Protein AF-A0A958X5P3-F1 (afdb_monomer)

pLDDT: mean 84.47, std 17.21, range [39.59, 97.88]

Radius of gyration: 21.45 Å; Cα contacts (8 Å, |Δi|>4): 275; chains: 1; bounding box: 47×55×64 Å

Mean predicted aligned error: 9.41 Å

Foldseek 3Di:
DDDPPDPPVVVVVVVVVVVPPDPQDWAWQDWADAPPQNFKIKTWTWGPDPDQWIWIWIFMATPVRHGLADIDTQDIDSDDHNHCPQWAWYDDDQKIFIAGNDNQETSWMARNVVSAIPPRDDDDRVVNVVVNQVRQVVVCVPPVSHDYDHPD

Secondary structure (DSSP, 8-state):
------TTHHHHHHHHHHTTS---PPEEEEEEE-SS-TTEEEEEEE----SSSEEEEEEEEETT--EEEEEEEEEEESS--SSSTTEEEEEETTEEEEEESSTTEEEEEEETTTTEEETT--S-HHHHHHHHHHHHHHHTTT-TT-EE----

Structure (mmCIF, N/CA/C/O backbone):
data_AF-A0A958X5P3-F1
#
_entry.id   AF-A0A958X5P3-F1
#
loop_
_atom_site.group_PDB
_atom_site.id
_atom_site.type_symbol
_atom_site.label_atom_id
_atom_site.label_alt_id
_atom_site.label_comp_id
_atom_site.label_asym_id
_atom_site.label_entity_id
_atom_site.label_seq_id
_atom_site.pdbx_PDB_ins_code
_atom_site.Cartn_x
_atom_site.Cartn_y
_atom_site.Cartn_z
_atom_site.occupancy
_atom_site.B_iso_or_equiv
_atom_site.auth_seq_id
_atom_site.auth_comp_id
_atom_site.auth_asym_id
_atom_site.auth_atom_id
_atom_site.pdbx_PDB_model_num
ATOM 1 N N . MET A 1 1 ? 35.210 41.418 -49.527 1.00 44.44 1 MET A N 1
ATOM 2 C CA . MET A 1 1 ? 34.060 41.135 -48.639 1.00 44.44 1 MET A CA 1
ATOM 3 C C . MET A 1 1 ? 33.624 39.683 -48.843 1.00 44.44 1 MET A C 1
ATOM 5 O O . MET A 1 1 ? 33.041 39.379 -49.874 1.00 44.44 1 MET A O 1
ATOM 9 N N . LYS A 1 2 ? 33.976 38.756 -47.941 1.00 39.59 2 LYS A N 1
ATOM 10 C CA . LYS A 1 2 ? 33.485 37.364 -47.974 1.00 39.59 2 LYS A CA 1
ATOM 11 C C . LYS A 1 2 ? 33.070 36.968 -46.558 1.00 39.59 2 LYS A C 1
ATOM 13 O O . LYS A 1 2 ? 33.910 36.654 -45.726 1.00 39.59 2 LYS A O 1
ATOM 18 N N . TYR A 1 3 ? 31.768 37.045 -46.296 1.00 43.72 3 TYR A N 1
ATOM 19 C CA . TYR A 1 3 ? 31.149 36.551 -45.070 1.00 43.72 3 TYR A CA 1
ATOM 20 C C . TYR A 1 3 ? 31.236 35.020 -45.055 1.00 43.72 3 TYR A C 1
ATOM 22 O O . TYR A 1 3 ? 30.563 34.350 -45.840 1.00 43.72 3 TYR A O 1
ATOM 30 N N . GLN A 1 4 ? 32.058 34.454 -44.167 1.00 49.53 4 GLN A N 1
ATOM 31 C CA . GLN A 1 4 ? 31.959 33.041 -43.811 1.00 49.53 4 GLN A CA 1
ATOM 32 C C . GLN A 1 4 ? 30.658 32.842 -43.026 1.00 49.53 4 GLN A C 1
ATOM 34 O O . GLN A 1 4 ? 30.589 33.097 -41.827 1.00 49.53 4 GLN A O 1
ATOM 39 N N . LYS A 1 5 ? 29.601 32.396 -43.713 1.00 48.31 5 LYS A N 1
ATOM 40 C CA . LYS A 1 5 ? 28.377 31.911 -43.069 1.00 48.31 5 LYS A CA 1
ATOM 41 C C . LYS A 1 5 ? 28.679 30.587 -42.364 1.00 48.31 5 LYS A C 1
ATOM 43 O O . LYS A 1 5 ? 28.597 29.511 -42.946 1.00 48.31 5 LYS A O 1
ATOM 48 N N . ALA A 1 6 ? 29.113 30.708 -41.118 1.00 54.75 6 ALA A N 1
ATOM 49 C CA . ALA A 1 6 ? 28.642 29.931 -39.986 1.00 54.75 6 ALA A CA 1
ATOM 50 C C . ALA A 1 6 ? 27.984 28.562 -40.286 1.00 54.75 6 ALA A C 1
ATOM 52 O O . ALA A 1 6 ? 26.764 28.457 -40.397 1.00 54.75 6 ALA A O 1
ATOM 53 N N . LYS A 1 7 ? 28.774 27.477 -40.324 1.00 52.25 7 LYS A N 1
ATOM 54 C CA . LYS A 1 7 ? 28.278 26.080 -40.284 1.00 52.25 7 LYS A CA 1
ATOM 55 C C . LYS A 1 7 ? 27.841 25.671 -38.862 1.00 52.25 7 LYS A C 1
ATOM 57 O O . LYS A 1 7 ? 28.204 24.605 -38.380 1.00 52.25 7 LYS A O 1
ATOM 62 N N . TRP A 1 8 ? 27.102 26.527 -38.160 1.00 49.84 8 TRP A N 1
ATOM 63 C CA . TRP A 1 8 ? 26.772 26.321 -36.741 1.00 49.84 8 TRP A CA 1
ATOM 64 C C . TRP A 1 8 ? 25.519 25.450 -36.560 1.00 49.84 8 TRP A C 1
ATOM 66 O O . TRP A 1 8 ? 25.363 24.780 -35.545 1.00 49.84 8 TRP A O 1
ATOM 76 N N . TYR A 1 9 ? 24.664 25.371 -37.586 1.00 52.56 9 TYR A N 1
ATOM 77 C CA . TYR A 1 9 ? 23.398 24.630 -37.535 1.00 52.56 9 TYR A CA 1
ATOM 78 C C . TYR A 1 9 ? 23.566 23.106 -37.397 1.00 52.56 9 TYR A C 1
ATOM 80 O O . TYR A 1 9 ? 22.679 22.442 -36.872 1.00 52.56 9 TYR A O 1
ATOM 88 N N . LYS A 1 10 ? 24.704 22.539 -37.834 1.00 48.72 10 LYS A N 1
ATOM 89 C CA . LYS A 1 10 ? 24.966 21.091 -37.725 1.00 48.72 10 LYS A CA 1
ATOM 90 C C . LYS A 1 10 ? 25.179 20.635 -36.280 1.00 48.72 10 LYS A C 1
ATOM 92 O O . LYS A 1 10 ? 24.850 19.501 -35.958 1.00 48.72 10 LYS A O 1
ATOM 97 N N . TYR A 1 11 ? 25.681 21.518 -35.417 1.00 54.41 11 TYR A N 1
ATOM 98 C CA . TYR A 1 11 ? 25.857 21.232 -33.992 1.00 54.41 11 TYR A CA 1
ATOM 99 C C . TYR A 1 11 ? 24.567 21.442 -33.193 1.00 54.41 11 TYR A C 1
ATOM 101 O O . TYR A 1 11 ? 24.376 20.800 -32.166 1.00 54.41 11 TYR A O 1
ATOM 109 N N . LEU A 1 12 ? 23.651 22.282 -33.691 1.00 50.34 12 LEU A N 1
ATOM 110 C CA . LEU A 1 12 ? 22.372 22.546 -33.030 1.00 50.34 12 LEU A CA 1
ATOM 111 C C . LEU A 1 12 ? 21.436 21.322 -33.062 1.00 50.34 12 LEU A C 1
ATOM 113 O O . LEU A 1 12 ? 20.731 21.065 -32.096 1.00 50.34 12 LEU A O 1
ATOM 117 N N . ILE A 1 13 ? 21.467 20.532 -34.142 1.00 53.03 13 ILE A N 1
ATOM 118 C CA . ILE A 1 13 ? 20.613 19.338 -34.298 1.00 53.03 13 ILE A CA 1
ATOM 119 C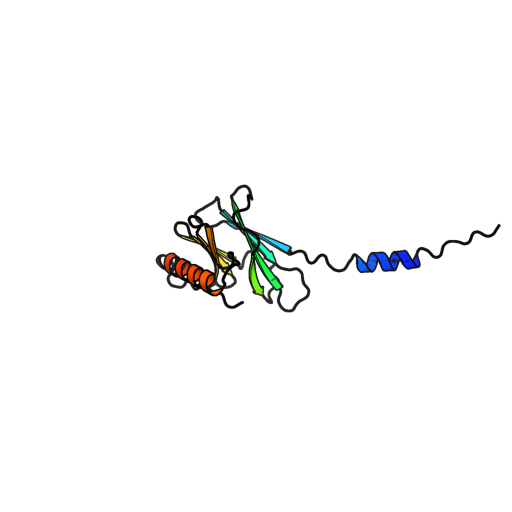 C . ILE A 1 13 ? 21.071 18.189 -33.384 1.00 53.03 13 ILE A C 1
ATOM 121 O O . ILE A 1 13 ? 20.241 17.454 -32.858 1.00 53.03 13 ILE A O 1
ATOM 125 N N . ILE A 1 14 ? 22.378 18.069 -33.132 1.00 53.50 14 ILE A N 1
ATOM 126 C CA . ILE A 1 14 ? 22.922 17.050 -32.219 1.00 53.50 14 ILE A CA 1
ATOM 127 C C . ILE A 1 14 ? 22.544 17.367 -30.762 1.00 53.50 14 ILE A C 1
ATOM 129 O O . ILE A 1 14 ? 22.307 16.454 -29.983 1.00 53.50 14 ILE A O 1
ATOM 133 N N . LEU A 1 15 ? 22.405 18.648 -30.405 1.00 49.44 15 LEU A N 1
ATOM 134 C CA . LEU A 1 15 ? 22.057 19.079 -29.046 1.00 49.44 15 LEU A CA 1
ATOM 135 C C . LEU A 1 15 ? 20.566 18.879 -28.709 1.00 49.44 15 LEU A C 1
ATOM 137 O O . LEU A 1 15 ? 20.233 18.618 -27.558 1.00 49.44 15 LEU A O 1
ATOM 141 N N . VAL A 1 16 ? 19.676 18.926 -29.707 1.00 54.06 16 VAL A N 1
ATOM 142 C CA . VAL A 1 16 ? 18.234 18.662 -29.524 1.00 54.06 16 VAL A CA 1
ATOM 143 C C . VAL A 1 16 ? 17.934 17.160 -29.408 1.00 54.06 16 VAL A C 1
ATOM 145 O O . VAL A 1 16 ? 17.006 16.778 -28.704 1.00 54.06 16 VAL A O 1
ATOM 148 N N . GLY A 1 17 ? 18.742 16.292 -30.029 1.00 46.59 17 GLY A N 1
ATOM 149 C CA . GLY A 1 17 ? 18.547 14.837 -29.970 1.00 46.59 17 GLY A CA 1
ATOM 150 C C . GLY A 1 17 ? 18.849 14.196 -28.608 1.00 46.59 17 GLY A C 1
ATOM 151 O O . GLY A 1 17 ? 18.303 13.142 -28.308 1.00 46.59 17 GLY A O 1
ATOM 152 N N . ILE A 1 18 ? 19.680 14.829 -27.771 1.00 50.44 18 ILE A N 1
ATOM 153 C CA . ILE A 1 18 ? 20.080 14.293 -26.454 1.00 50.44 18 ILE A CA 1
ATOM 154 C C . ILE A 1 18 ? 19.107 14.743 -25.348 1.00 50.44 18 ILE A C 1
ATOM 156 O O . ILE A 1 18 ? 18.976 14.065 -24.340 1.00 50.44 18 ILE A O 1
ATOM 160 N N . ALA A 1 19 ? 18.372 15.844 -25.549 1.00 50.56 19 ALA A N 1
ATOM 161 C CA . ALA A 1 19 ? 17.367 16.324 -24.593 1.00 50.56 19 ALA A CA 1
ATOM 162 C C . ALA A 1 19 ? 16.029 15.557 -24.664 1.00 50.56 19 ALA A C 1
ATOM 164 O O . ALA A 1 19 ? 15.177 15.739 -23.802 1.00 50.56 19 ALA A O 1
ATOM 165 N N . ALA A 1 20 ? 15.830 14.726 -25.694 1.00 44.72 20 ALA A N 1
ATOM 166 C CA . ALA A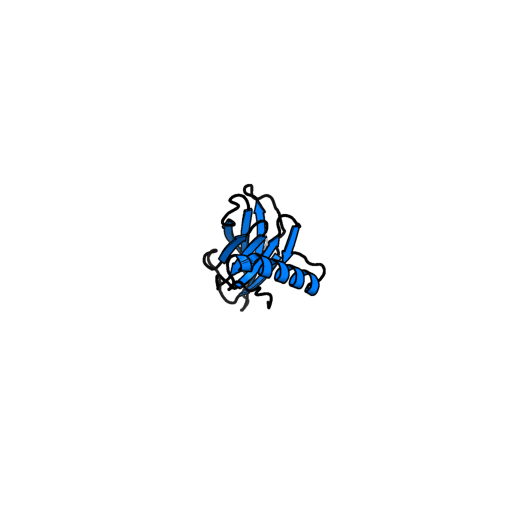 1 20 ? 14.616 13.926 -25.876 1.00 44.72 20 ALA A CA 1
ATOM 167 C C . ALA A 1 20 ? 14.696 12.525 -25.240 1.00 44.72 20 ALA A C 1
ATOM 169 O O . ALA A 1 20 ? 13.708 11.796 -25.256 1.00 44.72 20 ALA A O 1
ATOM 170 N N . CYS A 1 21 ? 15.845 12.148 -24.674 1.00 45.75 21 CYS A N 1
ATOM 171 C CA . CYS A 1 21 ? 15.990 10.934 -23.882 1.00 45.75 21 CYS A CA 1
ATOM 172 C C . CYS A 1 21 ? 16.184 11.310 -22.412 1.00 45.75 21 CYS A C 1
ATOM 174 O O . CYS A 1 21 ? 17.051 12.116 -22.090 1.00 45.75 21 CYS A O 1
ATOM 176 N N . VAL A 1 22 ? 15.442 10.625 -21.542 1.00 46.31 22 VAL A N 1
ATOM 177 C CA . VAL A 1 22 ? 15.543 10.649 -20.073 1.00 46.31 22 VAL A CA 1
ATOM 178 C C . VAL A 1 22 ? 14.821 11.813 -19.385 1.00 46.31 22 VAL A C 1
ATOM 180 O O . VAL A 1 22 ? 15.406 12.567 -18.617 1.00 46.31 22 VAL A O 1
ATOM 183 N N . ASN A 1 23 ? 13.501 11.877 -19.559 1.00 44.28 23 ASN A N 1
ATOM 184 C CA . ASN A 1 23 ? 12.643 12.181 -18.413 1.00 44.28 23 ASN A CA 1
ATOM 185 C C . ASN A 1 23 ? 12.180 10.836 -17.841 1.00 44.28 23 ASN A C 1
ATOM 187 O O . ASN A 1 23 ? 11.071 10.395 -18.114 1.00 44.28 23 ASN A O 1
ATOM 191 N N . GLY A 1 24 ? 13.069 10.147 -17.115 1.00 53.91 24 GLY A N 1
ATOM 192 C CA . GLY A 1 24 ? 12.733 8.954 -16.326 1.00 53.91 24 GLY A CA 1
ATOM 193 C C . GLY A 1 24 ? 11.931 9.337 -15.081 1.00 53.91 24 GLY A C 1
ATOM 194 O O . GLY A 1 24 ? 12.347 9.063 -13.961 1.00 53.91 24 GLY A O 1
ATOM 195 N N . GLU A 1 25 ? 10.850 10.090 -15.269 1.00 70.62 25 GLU A N 1
ATOM 196 C CA . GLU A 1 25 ? 9.959 10.498 -14.191 1.00 70.62 25 GLU A CA 1
ATOM 197 C C . GLU A 1 25 ? 8.810 9.496 -14.098 1.00 70.62 25 GLU A C 1
ATOM 199 O O . GLU A 1 25 ? 8.179 9.179 -15.106 1.00 70.62 25 GLU A O 1
ATOM 204 N N . ASP A 1 26 ? 8.520 9.002 -12.890 1.00 85.06 26 ASP A N 1
ATOM 205 C CA . ASP A 1 26 ? 7.357 8.137 -12.702 1.00 85.06 26 ASP A CA 1
ATOM 206 C C . ASP A 1 26 ? 6.083 8.869 -13.146 1.00 85.06 26 ASP A C 1
ATOM 208 O O . ASP A 1 26 ? 5.738 9.948 -12.643 1.00 85.06 26 ASP A O 1
ATOM 212 N N . ARG A 1 27 ? 5.322 8.238 -14.033 1.00 91.81 27 ARG A N 1
ATOM 213 C CA . ARG A 1 27 ? 4.005 8.693 -14.449 1.00 91.81 27 ARG A CA 1
ATOM 214 C C . ARG A 1 27 ? 3.019 8.539 -13.300 1.00 91.81 27 ARG A C 1
ATOM 216 O O . ARG A 1 27 ? 2.799 7.450 -12.778 1.00 91.81 27 ARG A O 1
ATOM 223 N N . TYR A 1 28 ? 2.363 9.635 -12.939 1.00 94.38 28 TYR A N 1
ATOM 224 C CA . TYR A 1 28 ? 1.276 9.618 -11.967 1.00 94.38 28 TYR A CA 1
ATOM 225 C C . TYR A 1 28 ? 0.039 8.908 -12.533 1.00 94.38 28 TYR A C 1
ATOM 227 O O . TYR A 1 28 ? -0.508 9.327 -13.554 1.00 94.38 28 TYR A O 1
ATOM 235 N N . LEU A 1 29 ? -0.412 7.852 -11.853 1.00 96.06 29 LEU A N 1
ATOM 236 C CA . LEU A 1 29 ? -1.589 7.075 -12.247 1.00 96.06 29 LEU A CA 1
ATOM 237 C C . LEU A 1 29 ? -2.878 7.643 -11.654 1.00 96.06 29 LEU A C 1
ATOM 239 O O . LEU A 1 29 ? -3.923 7.640 -12.304 1.00 96.06 29 LEU A O 1
ATOM 243 N N . GLY A 1 30 ? -2.820 8.121 -10.410 1.00 96.56 30 GLY A N 1
ATOM 244 C CA . GLY A 1 30 ? -3.990 8.661 -9.728 1.00 96.56 30 GLY A CA 1
ATOM 245 C C . GLY A 1 30 ? -3.899 8.645 -8.205 1.00 96.56 30 GLY A C 1
ATOM 246 O O . GLY A 1 30 ? -2.920 8.190 -7.609 1.00 96.56 30 GLY A O 1
ATOM 247 N N . LYS A 1 31 ? -4.966 9.164 -7.586 1.00 96.06 31 LYS A N 1
ATOM 248 C CA . LYS A 1 31 ? -5.155 9.253 -6.135 1.00 96.06 31 LYS A CA 1
ATOM 249 C C . LYS A 1 31 ? -6.357 8.414 -5.725 1.00 96.06 31 LYS A C 1
ATOM 251 O O . LYS A 1 31 ? -7.437 8.566 -6.293 1.00 96.06 31 LYS A O 1
ATOM 256 N N . ILE A 1 32 ? -6.168 7.573 -4.717 1.00 95.75 32 ILE A N 1
ATOM 257 C CA . ILE A 1 32 ? -7.151 6.607 -4.240 1.00 95.75 32 ILE A CA 1
ATOM 258 C C . ILE A 1 32 ? -7.378 6.842 -2.749 1.00 95.75 32 ILE A C 1
ATOM 260 O O . ILE A 1 32 ? -6.430 6.801 -1.967 1.00 95.75 32 ILE A O 1
ATOM 264 N N . ALA A 1 33 ? -8.622 7.085 -2.347 1.00 95.12 33 ALA A N 1
ATOM 265 C CA . ALA A 1 33 ? -8.957 7.285 -0.941 1.00 95.12 33 ALA A CA 1
ATOM 266 C C . ALA A 1 33 ? -8.997 5.952 -0.181 1.00 95.12 33 ALA A C 1
ATOM 268 O O . ALA A 1 33 ? -9.526 4.959 -0.688 1.00 95.12 33 ALA A O 1
ATOM 269 N N . ALA A 1 34 ? -8.502 5.948 1.057 1.00 93.31 34 ALA A N 1
ATOM 270 C CA . ALA A 1 34 ? -8.822 4.885 2.000 1.00 93.31 34 ALA A CA 1
ATOM 271 C C . ALA A 1 34 ? -10.338 4.931 2.308 1.00 93.31 34 ALA A C 1
ATOM 273 O O . ALA A 1 34 ? -10.900 6.021 2.466 1.00 93.31 34 ALA A O 1
ATOM 274 N N . PRO A 1 35 ? -11.041 3.785 2.325 1.00 88.12 35 PRO A N 1
ATOM 275 C CA . PRO A 1 35 ? -12.502 3.776 2.244 1.00 88.12 35 PRO A CA 1
ATOM 276 C C . PRO A 1 35 ? -13.223 4.409 3.444 1.00 88.12 35 PRO A C 1
ATOM 278 O O . PRO A 1 35 ? -14.291 4.997 3.255 1.00 88.12 35 PRO A O 1
ATOM 281 N N . ASN A 1 36 ? -12.676 4.323 4.661 1.00 84.75 36 ASN A N 1
ATOM 282 C CA . ASN A 1 36 ? -13.360 4.793 5.874 1.00 84.75 36 ASN A CA 1
ATOM 283 C C . ASN A 1 36 ? -12.829 6.159 6.341 1.00 84.75 36 ASN A C 1
ATOM 285 O O . ASN A 1 36 ? -13.597 7.045 6.726 1.00 84.75 36 ASN A O 1
ATOM 289 N N . SER A 1 37 ? -11.528 6.378 6.221 1.00 73.44 37 SER A N 1
ATOM 290 C CA . SER A 1 37 ? -10.838 7.636 6.418 1.00 73.44 37 SER A CA 1
ATOM 291 C C . SER A 1 37 ? -10.849 8.403 5.105 1.00 73.44 37 SER A C 1
ATOM 293 O O . SER A 1 37 ? -9.893 8.395 4.330 1.00 73.44 37 SER A O 1
ATOM 295 N N . ARG A 1 38 ? -11.910 9.195 4.896 1.00 67.69 38 ARG A N 1
ATOM 296 C CA . ARG A 1 38 ? -11.992 10.193 3.802 1.00 67.69 38 ARG A CA 1
ATOM 297 C C . ARG A 1 38 ? -10.874 11.251 3.843 1.00 67.69 38 ARG A C 1
ATOM 299 O O . ARG A 1 38 ? -10.885 12.205 3.069 1.00 67.69 38 ARG A O 1
ATOM 306 N N . SER A 1 39 ? -9.951 11.125 4.790 1.00 88.44 39 SER A N 1
ATOM 307 C CA . SER A 1 39 ? -8.823 12.004 5.034 1.00 88.44 39 SER A CA 1
ATOM 308 C C . SER A 1 39 ? -7.474 11.438 4.616 1.00 88.44 39 SER A C 1
ATOM 310 O O . SER A 1 39 ? -6.498 12.166 4.754 1.00 88.44 39 SER A O 1
ATOM 312 N N . ILE A 1 40 ? -7.392 10.195 4.138 1.00 95.44 40 ILE A N 1
ATOM 313 C CA . ILE A 1 40 ? -6.124 9.556 3.771 1.00 95.44 40 ILE A CA 1
ATOM 314 C C . ILE A 1 40 ? -6.214 9.028 2.347 1.00 95.44 40 ILE A C 1
ATOM 316 O O . ILE A 1 40 ? -7.211 8.416 1.964 1.00 95.44 40 ILE A O 1
ATOM 320 N N . ASN A 1 41 ? -5.166 9.262 1.563 1.00 96.94 41 ASN A N 1
ATOM 321 C CA . ASN A 1 41 ? -5.103 8.825 0.181 1.00 96.94 41 ASN A CA 1
ATOM 322 C C . ASN A 1 41 ? -3.759 8.177 -0.147 1.00 96.94 41 ASN A C 1
ATOM 324 O O . ASN A 1 41 ? -2.710 8.620 0.323 1.00 96.94 41 ASN A O 1
ATOM 328 N N . PHE A 1 42 ? -3.807 7.191 -1.034 1.00 97.38 42 PHE A N 1
ATOM 329 C CA . PHE A 1 42 ? -2.654 6.672 -1.752 1.00 97.38 42 PHE A CA 1
ATOM 330 C C . PHE A 1 42 ? -2.519 7.428 -3.068 1.00 97.38 42 PHE A C 1
ATOM 332 O O . PHE A 1 42 ? -3.483 7.524 -3.830 1.00 97.38 42 PHE A O 1
ATOM 339 N N . LYS A 1 43 ? -1.334 7.958 -3.353 1.00 97.88 43 LYS A N 1
ATOM 340 C CA . LYS A 1 43 ? -0.978 8.430 -4.694 1.00 97.88 43 LYS A CA 1
ATOM 341 C C . LYS A 1 43 ? -0.059 7.402 -5.322 1.00 97.88 43 LYS A C 1
ATOM 343 O O . LYS A 1 43 ? 0.952 7.045 -4.721 1.00 97.88 43 LYS A O 1
ATOM 348 N N . VAL A 1 44 ? -0.437 6.925 -6.500 1.00 97.62 44 VAL A N 1
ATOM 349 C CA . VAL A 1 44 ? 0.241 5.822 -7.182 1.00 97.62 44 VAL A CA 1
ATOM 350 C C . VAL A 1 44 ? 0.921 6.336 -8.441 1.00 97.62 44 VAL A C 1
ATOM 352 O O . VAL A 1 44 ? 0.365 7.172 -9.162 1.00 97.62 44 VAL A O 1
ATOM 355 N N . TYR A 1 45 ? 2.115 5.820 -8.700 1.00 96.12 45 TYR A N 1
ATOM 356 C CA . TYR A 1 45 ? 2.922 6.150 -9.863 1.00 96.12 45 TYR A CA 1
ATOM 357 C C . TYR A 1 45 ? 3.480 4.880 -10.498 1.00 96.12 45 TYR A C 1
ATOM 359 O O . TYR A 1 45 ? 3.584 3.842 -9.841 1.00 96.12 45 TYR A O 1
ATOM 367 N N . GLN A 1 46 ? 3.850 4.984 -11.766 1.00 94.62 46 GLN A N 1
ATOM 368 C CA . GLN A 1 46 ? 4.510 3.930 -12.519 1.00 94.62 46 GLN A CA 1
ATOM 369 C C . GLN A 1 46 ? 5.705 4.511 -13.264 1.00 94.62 46 GLN A C 1
ATOM 371 O O . GLN A 1 46 ? 5.547 5.525 -13.941 1.00 94.62 46 GLN A O 1
ATOM 376 N N . SER A 1 47 ? 6.873 3.880 -13.163 1.00 91.50 47 SER A N 1
ATOM 377 C CA . SER A 1 47 ? 8.043 4.266 -13.963 1.00 91.50 47 SER A CA 1
ATOM 378 C C . SER A 1 47 ? 7.695 4.243 -15.459 1.00 91.50 47 SER A C 1
ATOM 380 O O . SER A 1 47 ? 7.055 3.303 -15.931 1.00 91.50 47 SER A O 1
ATOM 382 N N . ASP A 1 48 ? 8.091 5.284 -16.197 1.00 79.19 48 ASP A N 1
ATOM 383 C CA . ASP A 1 48 ? 7.863 5.408 -17.650 1.00 79.19 48 ASP A CA 1
ATOM 384 C C . ASP A 1 48 ? 9.013 4.785 -18.473 1.00 79.19 48 ASP A C 1
ATOM 386 O O . ASP A 1 48 ? 9.208 5.089 -19.650 1.00 79.19 48 ASP A O 1
ATOM 390 N N . GLU A 1 49 ? 9.817 3.923 -17.844 1.00 68.94 49 GLU A N 1
ATOM 391 C CA . GLU A 1 49 ? 10.931 3.234 -18.490 1.00 68.94 49 GLU A CA 1
ATOM 392 C C . GLU A 1 49 ? 10.443 2.204 -19.524 1.00 68.94 49 GLU A C 1
ATOM 394 O O . GLU A 1 49 ? 9.493 1.452 -19.305 1.00 68.94 49 GLU A O 1
ATOM 399 N N . PHE A 1 50 ? 11.131 2.151 -20.672 1.00 60.28 50 PHE A N 1
ATOM 400 C CA . PHE A 1 50 ? 10.919 1.157 -21.734 1.00 60.28 50 PHE A CA 1
ATOM 401 C C . PHE A 1 50 ? 11.517 -0.204 -21.342 1.00 60.28 50 PHE A C 1
ATOM 403 O O . PHE A 1 50 ? 12.374 -0.749 -22.041 1.00 60.28 50 PHE A O 1
ATOM 410 N N . GLU A 1 51 ? 11.088 -0.748 -20.210 1.00 64.62 51 GLU A N 1
ATOM 411 C CA . GLU A 1 51 ? 11.503 -2.061 -19.723 1.00 64.62 51 GLU A CA 1
ATOM 412 C C . GLU A 1 51 ? 10.355 -3.075 -19.798 1.00 64.62 51 GLU A C 1
ATOM 414 O O . GLU A 1 51 ? 9.181 -2.720 -19.887 1.00 64.62 51 GLU A O 1
ATOM 419 N N . GLN A 1 52 ? 10.699 -4.370 -19.801 1.00 70.19 52 GLN A N 1
ATOM 420 C CA . GLN A 1 52 ? 9.702 -5.452 -19.767 1.00 70.19 52 GLN A CA 1
ATOM 421 C C . GLN A 1 52 ? 8.873 -5.432 -18.477 1.00 70.19 52 GLN A C 1
ATOM 423 O O . GLN A 1 52 ? 7.746 -5.917 -18.476 1.00 70.19 52 GLN A O 1
ATOM 428 N N . PHE A 1 53 ? 9.428 -4.861 -17.406 1.00 81.56 53 PHE A N 1
ATOM 429 C CA . PHE A 1 53 ? 8.761 -4.641 -16.134 1.00 81.56 53 PHE A CA 1
ATOM 430 C C . PHE A 1 53 ? 8.980 -3.195 -15.712 1.00 81.56 53 PHE A C 1
ATOM 432 O O . PHE A 1 53 ? 10.086 -2.676 -15.803 1.00 81.56 53 PHE A O 1
ATOM 439 N N . THR A 1 54 ? 7.928 -2.554 -15.228 1.00 89.31 54 THR A N 1
ATOM 440 C CA . THR A 1 54 ? 7.959 -1.178 -14.732 1.00 89.31 54 THR A CA 1
ATOM 441 C C . THR A 1 54 ? 7.630 -1.171 -13.249 1.00 89.31 54 THR A C 1
ATOM 443 O O . THR A 1 54 ? 6.803 -1.952 -12.771 1.00 89.31 54 THR A O 1
ATOM 446 N N . ALA A 1 55 ? 8.299 -0.300 -12.499 1.00 91.38 55 ALA A N 1
ATOM 447 C CA . ALA A 1 55 ? 8.085 -0.178 -11.067 1.00 91.38 55 ALA A CA 1
ATOM 448 C C . ALA A 1 55 ? 6.786 0.578 -10.769 1.00 91.38 55 ALA A C 1
ATOM 450 O O . ALA A 1 55 ? 6.596 1.701 -11.239 1.00 91.38 55 ALA A O 1
ATOM 451 N N . LEU A 1 56 ? 5.929 -0.004 -9.931 1.00 94.12 56 LEU A N 1
ATOM 452 C CA . LEU A 1 56 ? 4.847 0.704 -9.260 1.00 94.12 56 LEU A CA 1
ATOM 453 C C . LEU A 1 56 ? 5.360 1.265 -7.942 1.00 94.12 56 LEU A C 1
ATOM 455 O O . LEU A 1 56 ? 6.003 0.569 -7.156 1.00 94.12 56 LEU A O 1
ATOM 459 N N . THR A 1 57 ? 5.048 2.525 -7.672 1.00 95.06 57 THR A N 1
ATOM 460 C CA . THR A 1 57 ? 5.392 3.184 -6.412 1.00 95.06 57 THR A CA 1
ATOM 461 C C . THR A 1 57 ? 4.166 3.869 -5.825 1.00 95.06 57 THR A C 1
ATOM 463 O O . THR A 1 57 ? 3.220 4.220 -6.538 1.00 95.06 57 THR A O 1
ATOM 466 N N . CYS A 1 58 ? 4.156 4.078 -4.509 1.00 96.06 58 CYS A N 1
ATOM 467 C CA . CYS A 1 58 ? 3.131 4.909 -3.887 1.00 96.06 58 CYS A CA 1
ATOM 468 C C . CYS A 1 58 ? 3.648 5.765 -2.739 1.00 96.06 58 CYS A C 1
ATOM 470 O O . CYS A 1 58 ? 4.615 5.418 -2.062 1.00 96.06 58 CYS A O 1
ATOM 472 N N . GLU A 1 59 ? 2.953 6.872 -2.505 1.00 96.88 59 GLU A N 1
ATOM 473 C CA . GLU A 1 59 ? 3.059 7.690 -1.299 1.00 96.88 59 GLU A CA 1
ATOM 474 C C . GLU A 1 59 ? 1.700 7.765 -0.592 1.00 96.88 59 GLU A C 1
ATOM 476 O O . GLU A 1 59 ? 0.644 7.596 -1.213 1.00 96.88 59 GLU A O 1
ATOM 481 N N . ILE A 1 60 ? 1.729 8.038 0.713 1.00 97.31 60 ILE A N 1
ATOM 482 C CA . ILE A 1 60 ? 0.526 8.234 1.529 1.00 97.31 60 ILE A CA 1
ATOM 483 C C . ILE A 1 60 ? 0.425 9.717 1.869 1.00 97.31 60 ILE A C 1
ATOM 485 O O . ILE A 1 60 ? 1.379 10.307 2.387 1.00 97.31 60 ILE A O 1
ATOM 489 N N . VAL A 1 61 ? -0.741 10.309 1.624 1.00 97.12 61 VAL A N 1
ATOM 490 C CA . VAL A 1 61 ? -1.027 11.724 1.888 1.00 97.12 61 VAL A CA 1
ATOM 491 C C . VAL A 1 61 ? -2.341 11.903 2.639 1.00 97.12 61 VAL A C 1
ATOM 493 O O . VAL A 1 61 ? -3.209 11.028 2.621 1.00 97.12 61 VAL A O 1
ATOM 496 N N . ASP A 1 62 ? -2.506 13.051 3.287 1.00 95.50 62 ASP A N 1
ATOM 497 C CA . ASP A 1 62 ? -3.779 13.444 3.888 1.00 95.50 62 ASP A CA 1
ATOM 498 C C . ASP A 1 62 ? -4.762 14.053 2.853 1.00 95.50 62 ASP A C 1
ATOM 500 O O . ASP A 1 62 ? -4.511 14.083 1.644 1.00 95.50 62 ASP A O 1
ATOM 504 N N . LYS A 1 63 ? -5.917 14.554 3.316 1.00 92.31 63 LYS A N 1
ATOM 505 C CA . LYS A 1 63 ? -6.929 15.227 2.472 1.00 92.31 63 LYS A CA 1
ATOM 506 C C . LYS A 1 63 ? -6.438 16.503 1.787 1.00 92.31 63 LYS A C 1
ATOM 508 O O . LYS A 1 63 ? -7.012 16.892 0.774 1.00 92.31 63 LYS A O 1
ATOM 513 N N . ASN A 1 64 ? -5.438 17.163 2.359 1.00 94.94 64 ASN A N 1
ATOM 514 C CA . ASN A 1 64 ? -4.853 18.401 1.858 1.00 94.94 64 ASN A CA 1
ATOM 515 C C . ASN A 1 64 ? -3.612 18.117 0.993 1.00 94.94 64 ASN A C 1
ATOM 517 O O . ASN A 1 64 ? -2.874 19.046 0.678 1.00 94.94 64 ASN A O 1
ATOM 521 N N . ASP A 1 65 ? -3.376 16.849 0.634 1.00 95.06 65 ASP A N 1
ATOM 522 C CA . ASP A 1 65 ? -2.172 16.375 -0.046 1.00 95.06 65 ASP A CA 1
ATOM 523 C C . ASP A 1 65 ? -0.873 16.599 0.762 1.00 95.06 65 ASP A C 1
ATOM 525 O O . ASP A 1 65 ? 0.220 16.571 0.195 1.00 95.06 65 ASP A O 1
ATOM 529 N N . SER A 1 66 ? -0.967 16.755 2.090 1.00 96.31 66 SER A N 1
ATOM 530 C CA . SER A 1 66 ? 0.202 16.776 2.977 1.00 96.31 66 SER A CA 1
ATOM 531 C C . SER A 1 66 ? 0.783 15.372 3.100 1.00 96.31 66 SER A C 1
ATOM 533 O O . SER A 1 66 ? 0.053 14.402 3.314 1.00 96.31 66 SER A O 1
ATOM 535 N N . LEU A 1 67 ? 2.105 15.262 2.999 1.00 95.56 67 LEU A N 1
ATOM 536 C CA . LEU A 1 67 ? 2.794 13.979 3.024 1.00 95.56 67 LEU A CA 1
ATOM 537 C C . LEU A 1 67 ? 2.719 13.308 4.404 1.00 95.56 67 LEU A C 1
ATOM 539 O O . LEU A 1 67 ? 3.128 13.886 5.409 1.00 95.56 67 LEU A O 1
ATOM 543 N N . ILE A 1 68 ? 2.264 12.055 4.428 1.00 94.88 68 ILE A N 1
ATOM 544 C CA . ILE A 1 68 ? 2.300 11.166 5.600 1.00 94.88 68 ILE A CA 1
ATOM 545 C C . ILE A 1 68 ? 3.445 10.168 5.459 1.00 94.88 68 ILE A C 1
ATO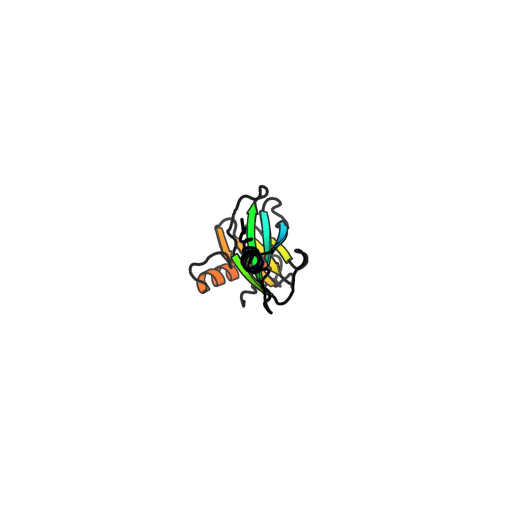M 547 O O . ILE A 1 68 ? 4.163 9.901 6.424 1.00 94.88 68 ILE A O 1
ATOM 551 N N . LYS A 1 69 ? 3.627 9.618 4.254 1.00 94.81 69 LYS A N 1
ATOM 552 C CA . LYS A 1 69 ? 4.721 8.698 3.957 1.00 94.81 69 LYS A CA 1
ATOM 553 C C . LYS A 1 69 ? 5.238 8.890 2.540 1.00 94.81 69 LYS A C 1
ATOM 555 O O . LYS A 1 69 ? 4.450 8.933 1.602 1.00 94.81 69 LYS A O 1
ATOM 560 N N . PHE A 1 70 ? 6.562 8.990 2.426 1.00 94.00 70 PHE A N 1
ATOM 561 C CA . PHE A 1 70 ? 7.280 9.173 1.167 1.00 94.00 70 PHE A CA 1
ATOM 562 C C . PHE A 1 70 ? 7.030 8.045 0.168 1.00 94.00 70 PHE A C 1
ATOM 564 O O . PHE A 1 70 ? 6.762 6.901 0.549 1.00 94.00 70 PHE A O 1
ATOM 571 N N . ARG A 1 71 ? 7.192 8.397 -1.111 1.00 93.06 71 ARG A N 1
ATOM 572 C CA . ARG A 1 71 ? 7.139 7.471 -2.237 1.00 93.06 71 ARG A CA 1
ATOM 573 C C . ARG A 1 71 ? 8.034 6.260 -1.988 1.00 93.06 71 ARG A C 1
ATOM 575 O O . ARG A 1 71 ? 9.220 6.409 -1.706 1.00 93.06 71 ARG A O 1
ATOM 582 N N . THR A 1 72 ? 7.445 5.078 -2.092 1.00 92.38 72 THR A N 1
ATOM 583 C CA . THR A 1 72 ? 8.109 3.792 -1.877 1.00 92.38 72 THR A CA 1
ATOM 584 C C . THR A 1 72 ? 7.734 2.826 -2.996 1.00 92.38 72 THR A C 1
ATOM 586 O O . THR A 1 72 ? 6.598 2.852 -3.475 1.00 92.38 72 THR A O 1
ATOM 589 N N . TYR A 1 73 ? 8.687 1.989 -3.407 1.00 92.00 73 TYR A N 1
ATOM 590 C CA . TYR A 1 73 ? 8.463 0.883 -4.337 1.00 92.00 73 TYR A CA 1
ATOM 591 C C . TYR A 1 73 ? 7.444 -0.104 -3.777 1.00 92.00 73 TYR A C 1
ATOM 593 O O . TYR A 1 73 ? 7.565 -0.518 -2.629 1.00 92.00 73 TYR A O 1
ATOM 601 N N . LEU A 1 74 ? 6.451 -0.447 -4.591 1.00 92.38 74 LEU A N 1
ATOM 602 C CA . LEU A 1 74 ? 5.471 -1.483 -4.309 1.00 92.38 74 LEU A CA 1
ATOM 603 C C . LEU A 1 74 ? 5.936 -2.793 -4.920 1.00 92.38 74 LEU A C 1
ATOM 605 O O . LEU A 1 74 ? 6.337 -3.688 -4.195 1.00 92.38 74 LEU A O 1
ATOM 609 N N . CYS A 1 75 ? 5.898 -2.878 -6.246 1.00 91.44 75 CYS A N 1
ATOM 610 C CA . CYS A 1 75 ? 6.196 -4.078 -7.008 1.00 91.44 75 CYS A CA 1
ATOM 611 C C . CYS A 1 75 ? 6.522 -3.734 -8.467 1.00 91.44 75 CYS A C 1
ATOM 613 O O . CYS A 1 75 ? 6.247 -2.625 -8.933 1.00 91.44 75 CYS A O 1
ATOM 615 N N . GLY A 1 76 ? 7.101 -4.690 -9.191 1.00 90.44 76 GLY A N 1
ATOM 616 C CA . GLY A 1 76 ? 7.263 -4.630 -10.640 1.00 90.44 76 GLY A CA 1
ATOM 617 C C . GLY A 1 76 ? 6.035 -5.205 -11.343 1.00 90.44 76 GLY A C 1
ATOM 618 O O . GLY A 1 76 ? 5.429 -6.161 -10.859 1.00 90.44 76 GLY A O 1
ATOM 619 N N . THR A 1 77 ? 5.673 -4.638 -12.491 1.00 89.56 77 THR A N 1
ATOM 620 C CA . THR A 1 77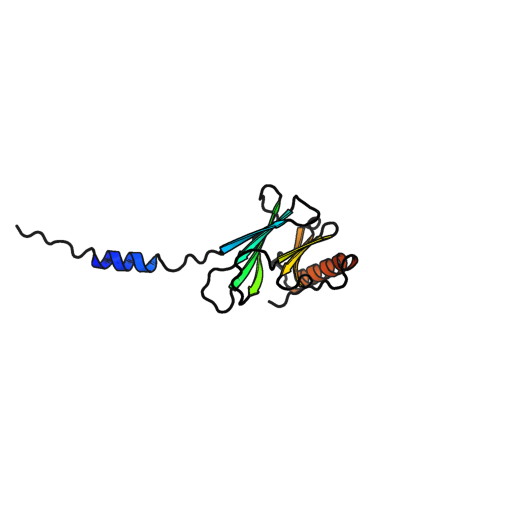 ? 4.572 -5.127 -13.333 1.00 89.56 77 THR A CA 1
ATOM 621 C C . THR A 1 77 ? 4.935 -5.037 -14.814 1.00 89.56 77 THR A C 1
ATOM 623 O O . THR A 1 77 ? 5.584 -4.081 -15.240 1.00 89.56 77 THR A O 1
ATOM 626 N N . ASP A 1 78 ? 4.527 -6.025 -15.607 1.00 88.69 78 ASP A N 1
ATOM 627 C CA . ASP A 1 78 ? 4.600 -5.998 -17.076 1.00 88.69 78 ASP A CA 1
ATOM 628 C C . ASP A 1 78 ? 3.394 -5.273 -17.703 1.00 88.69 78 ASP A C 1
ATOM 630 O O . ASP A 1 78 ? 3.356 -5.009 -18.909 1.00 88.69 78 ASP A O 1
ATOM 634 N N . LEU A 1 79 ? 2.404 -4.911 -16.882 1.00 88.50 79 LEU A N 1
ATOM 635 C CA . LEU A 1 79 ? 1.221 -4.177 -17.302 1.00 88.50 79 LEU A CA 1
ATOM 636 C C . LEU A 1 79 ? 1.482 -2.675 -17.294 1.00 88.50 79 LEU A C 1
ATOM 638 O O . LEU A 1 79 ? 1.803 -2.082 -16.268 1.00 88.50 79 LEU A O 1
ATOM 642 N N . TYR A 1 80 ? 1.236 -2.019 -18.425 1.00 89.69 80 TYR A N 1
ATOM 643 C CA . TYR A 1 80 ? 1.226 -0.560 -18.490 1.00 89.69 80 TYR A CA 1
ATOM 644 C C . TYR A 1 80 ? -0.119 -0.008 -17.990 1.00 89.69 80 TYR A C 1
ATOM 646 O O . TYR A 1 80 ? -1.110 0.031 -18.730 1.00 89.69 80 TYR A O 1
ATOM 654 N N . GLU A 1 81 ? -0.170 0.419 -16.728 1.00 92.69 81 GLU A N 1
ATOM 655 C CA . GLU A 1 81 ? -1.400 0.845 -16.061 1.00 92.69 81 GLU A CA 1
ATOM 656 C C . GLU A 1 81 ? -1.836 2.224 -16.540 1.00 92.69 81 GLU A C 1
ATOM 658 O O . GLU A 1 81 ? -1.089 3.191 -16.465 1.00 92.69 81 GLU A O 1
ATOM 663 N N . ARG A 1 82 ? -3.064 2.382 -17.029 1.00 91.25 82 ARG A N 1
ATOM 664 C CA . ARG A 1 82 ? -3.527 3.706 -17.496 1.00 91.25 82 ARG A CA 1
ATOM 665 C C . ARG A 1 82 ? -4.037 4.596 -16.370 1.00 91.25 82 ARG A C 1
ATOM 667 O O . ARG A 1 82 ? -4.015 5.815 -16.511 1.00 91.25 82 ARG A O 1
ATOM 674 N N . ASP A 1 83 ? -4.527 3.984 -15.305 1.00 94.94 83 ASP A N 1
ATOM 675 C CA . ASP A 1 83 ? -5.184 4.626 -14.176 1.00 94.94 83 ASP A CA 1
ATOM 676 C C . ASP A 1 83 ? -5.088 3.715 -12.938 1.00 94.94 83 ASP A C 1
ATOM 678 O O . ASP A 1 83 ? -4.328 2.748 -12.916 1.00 94.94 83 ASP A O 1
ATOM 682 N N . THR A 1 84 ? -5.846 4.025 -11.886 1.00 96.50 84 THR A N 1
ATOM 683 C CA . THR A 1 84 ? -5.816 3.280 -10.623 1.00 96.50 84 THR A CA 1
ATOM 684 C C . THR A 1 84 ? -6.866 2.166 -10.513 1.00 96.50 84 THR A C 1
ATOM 686 O O . THR A 1 84 ? -7.159 1.730 -9.402 1.00 96.50 84 THR A O 1
ATOM 689 N N . LYS A 1 85 ? -7.480 1.695 -11.608 1.00 96.44 85 LYS A N 1
ATOM 690 C CA . LYS A 1 85 ? -8.574 0.696 -11.545 1.00 96.44 85 LYS A CA 1
ATOM 691 C C . LYS A 1 85 ? -8.163 -0.664 -10.993 1.00 96.44 85 LYS A C 1
ATOM 693 O O . LYS A 1 85 ? -9.000 -1.341 -10.408 1.00 96.44 85 LYS A O 1
ATOM 698 N N . ASN A 1 86 ? -6.902 -1.047 -11.167 1.00 96.75 86 ASN A N 1
ATOM 699 C CA . ASN A 1 86 ? -6.373 -2.320 -10.675 1.00 96.75 86 ASN A CA 1
ATOM 700 C C . ASN A 1 86 ? -5.888 -2.248 -9.220 1.00 96.75 86 ASN A C 1
ATOM 702 O O . ASN A 1 86 ? -5.288 -3.201 -8.727 1.00 96.75 86 ASN A O 1
ATOM 706 N N . PHE A 1 87 ? -6.131 -1.128 -8.538 1.00 97.38 87 PHE A N 1
ATOM 707 C CA . PHE A 1 87 ? -5.738 -0.917 -7.154 1.00 97.38 87 PHE A CA 1
ATOM 708 C C . PHE A 1 87 ? -6.963 -0.925 -6.247 1.00 97.38 87 PHE A C 1
ATOM 710 O O . PHE A 1 87 ? -7.957 -0.242 -6.499 1.00 97.38 87 PHE A O 1
ATOM 717 N N . TYR A 1 88 ? -6.859 -1.663 -5.148 1.00 97.00 88 TYR A N 1
ATOM 718 C CA . TYR A 1 88 ? -7.956 -1.884 -4.216 1.00 97.00 88 TYR A CA 1
ATOM 719 C C . TYR A 1 88 ? -7.532 -1.384 -2.831 1.00 97.00 88 TYR A C 1
ATOM 721 O O . TYR A 1 88 ? -6.763 -2.058 -2.141 1.00 97.00 88 TYR A O 1
ATOM 729 N N . PRO A 1 89 ? -7.965 -0.178 -2.422 1.00 96.44 89 PRO A N 1
ATOM 730 C CA . PRO A 1 89 ? -7.652 0.347 -1.105 1.00 96.44 89 PRO A CA 1
ATOM 731 C C . PRO A 1 89 ? -8.517 -0.354 -0.058 1.00 96.44 89 PRO A C 1
ATOM 733 O O . PRO A 1 89 ? -9.687 -0.669 -0.290 1.00 96.44 89 PRO A O 1
ATOM 736 N N . GLY A 1 90 ? -7.979 -0.513 1.139 1.00 95.38 90 GLY A N 1
ATOM 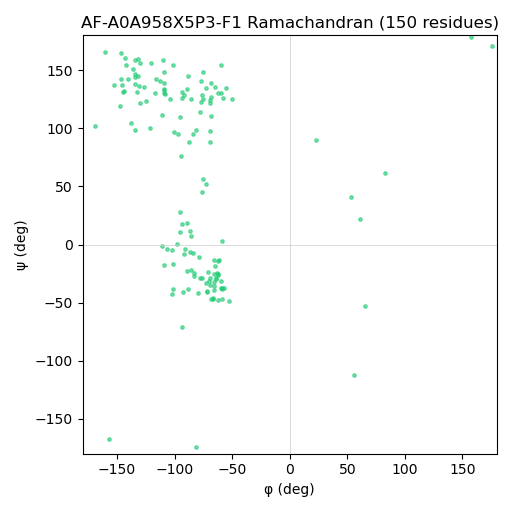737 C CA . GLY A 1 90 ? -8.756 -0.978 2.270 1.00 95.38 90 GLY A CA 1
ATOM 738 C C . GLY A 1 90 ? -8.301 -0.365 3.576 1.00 95.38 90 GLY A C 1
ATOM 739 O O . GLY A 1 90 ? -7.246 0.262 3.673 1.00 95.38 90 GLY A O 1
ATOM 740 N N . GLU A 1 91 ? -9.155 -0.502 4.581 1.00 94.81 91 GLU A N 1
ATOM 741 C CA . GLU A 1 91 ? -8.943 0.131 5.871 1.00 94.81 91 GLU A CA 1
ATOM 742 C C . GLU A 1 91 ? -9.616 -0.647 6.994 1.00 94.81 91 GLU A C 1
ATOM 744 O O . GLU A 1 91 ? -10.766 -1.078 6.875 1.00 94.81 91 GLU A O 1
ATOM 749 N N . PHE A 1 92 ? -8.897 -0.790 8.102 1.00 92.12 92 PHE A N 1
ATOM 750 C CA . PHE A 1 92 ? -9.368 -1.407 9.328 1.00 92.12 92 PHE A CA 1
ATOM 751 C C . PHE A 1 92 ? -8.723 -0.744 10.546 1.00 92.12 92 PHE A C 1
ATOM 753 O O . PHE A 1 92 ? -7.508 -0.813 10.721 1.00 92.12 92 PHE A O 1
ATOM 760 N N . ASP A 1 93 ? -9.537 -0.161 11.429 1.00 92.44 93 ASP A N 1
ATOM 761 C CA . ASP A 1 93 ? -9.058 0.562 12.615 1.00 92.44 93 ASP A CA 1
ATOM 762 C C . ASP A 1 93 ? -8.069 1.684 12.229 1.00 92.44 93 ASP A C 1
ATOM 764 O O . ASP A 1 93 ? -8.471 2.649 11.586 1.00 92.44 93 ASP A O 1
ATOM 768 N N . SER A 1 94 ? -6.787 1.577 12.589 1.00 93.50 94 SER A N 1
ATOM 769 C CA . SER A 1 94 ? -5.733 2.511 12.168 1.00 93.50 94 SER A CA 1
ATOM 770 C C . SER A 1 94 ? -4.912 2.020 10.977 1.00 93.50 94 SER A C 1
ATOM 772 O O . SER A 1 94 ? -3.963 2.690 10.573 1.00 93.50 94 SER A O 1
ATOM 774 N N . ILE A 1 95 ? -5.228 0.841 10.445 1.00 95.88 95 ILE A N 1
ATOM 775 C CA . ILE A 1 95 ? -4.492 0.197 9.364 1.00 95.88 95 ILE A CA 1
ATOM 776 C C . ILE A 1 95 ? -5.139 0.578 8.041 1.00 95.88 95 ILE A C 1
ATOM 778 O O . ILE A 1 95 ? -6.322 0.324 7.831 1.00 95.88 95 ILE A O 1
ATOM 782 N N . ILE A 1 96 ? -4.340 1.110 7.129 1.00 97.00 96 ILE A N 1
ATOM 783 C CA . ILE A 1 96 ? -4.694 1.255 5.719 1.00 97.00 96 ILE A CA 1
ATOM 784 C C . ILE A 1 96 ? -3.857 0.278 4.902 1.00 97.00 96 ILE A C 1
ATOM 786 O O . ILE A 1 96 ? -2.714 -0.017 5.257 1.00 97.00 96 ILE A O 1
ATOM 790 N N . TYR A 1 97 ? -4.407 -0.215 3.804 1.00 96.94 97 TYR A N 1
ATOM 791 C CA . TYR A 1 97 ? -3.677 -1.063 2.875 1.00 96.94 97 TYR A CA 1
ATOM 792 C C . TYR A 1 97 ? -4.067 -0.777 1.432 1.00 96.94 97 TYR A C 1
ATOM 794 O O . TYR A 1 97 ? -5.119 -0.198 1.152 1.00 96.94 97 TYR A O 1
ATOM 802 N N . LEU A 1 98 ? -3.197 -1.196 0.525 1.00 97.44 98 LEU A N 1
ATOM 803 C CA . LEU A 1 98 ? -3.386 -1.133 -0.909 1.00 97.44 98 LEU A CA 1
ATOM 804 C C . LEU A 1 98 ? -3.071 -2.509 -1.486 1.00 97.44 98 LEU A C 1
ATOM 806 O O . LEU A 1 98 ? -1.969 -3.027 -1.296 1.00 97.44 98 LEU A O 1
ATOM 810 N N . ALA A 1 99 ? -4.047 -3.095 -2.164 1.00 97.00 99 ALA A N 1
ATOM 811 C CA . ALA A 1 99 ? -3.876 -4.299 -2.959 1.00 97.00 99 ALA A CA 1
ATOM 812 C C . ALA A 1 99 ? -3.783 -3.949 -4.449 1.00 97.00 99 ALA A C 1
ATOM 814 O O . ALA A 1 99 ? -4.281 -2.901 -4.873 1.00 97.00 99 ALA A O 1
ATOM 815 N N . TYR A 1 100 ? -3.135 -4.809 -5.231 1.00 96.19 100 TYR A N 1
ATOM 816 C CA . TYR A 1 100 ? -2.919 -4.605 -6.665 1.00 96.19 100 TYR A CA 1
ATOM 817 C C . TYR A 1 100 ? -3.227 -5.881 -7.445 1.00 96.19 100 TYR A C 1
ATOM 819 O O . TYR A 1 100 ? -2.856 -6.967 -7.015 1.00 96.19 100 TYR A O 1
ATOM 827 N N . PHE A 1 101 ? -3.896 -5.727 -8.594 1.00 94.25 101 PHE A N 1
ATOM 828 C CA . PHE A 1 101 ? -4.353 -6.779 -9.512 1.00 94.25 101 PHE A CA 1
ATOM 829 C C . PHE A 1 101 ? -5.424 -7.713 -8.921 1.00 94.25 101 PHE A C 1
ATOM 831 O O . PHE A 1 101 ? -6.526 -7.814 -9.468 1.00 94.25 101 PHE A O 1
ATOM 838 N N . HIS A 1 102 ? -5.166 -8.298 -7.753 1.00 94.75 102 HIS A N 1
ATOM 839 C CA . HIS A 1 102 ? -6.120 -9.072 -6.970 1.00 94.75 102 HIS A CA 1
ATOM 840 C C . HIS A 1 102 ? -6.520 -8.311 -5.693 1.00 94.75 102 HIS A C 1
ATOM 842 O O . HIS A 1 102 ? -5.656 -7.852 -4.949 1.00 94.75 102 HIS A O 1
ATOM 848 N N . PRO A 1 103 ? -7.825 -8.175 -5.384 1.00 95.38 103 PRO A N 1
ATOM 849 C CA . PRO A 1 103 ? -8.298 -7.347 -4.269 1.00 95.38 103 PRO A CA 1
ATOM 850 C C . PRO A 1 103 ? -7.884 -7.861 -2.883 1.00 95.38 103 PRO A C 1
ATOM 852 O O . PRO A 1 103 ? -8.025 -7.145 -1.894 1.00 95.38 103 PRO A O 1
ATOM 855 N N . ASN A 1 104 ? -7.403 -9.099 -2.798 1.00 96.25 104 ASN A N 1
ATOM 856 C CA . ASN A 1 104 ? -6.937 -9.730 -1.573 1.00 96.25 104 ASN A CA 1
ATOM 857 C C . ASN A 1 104 ? -5.405 -9.781 -1.442 1.00 96.25 104 ASN A C 1
ATOM 859 O O . ASN A 1 104 ? -4.916 -10.188 -0.390 1.00 96.25 104 ASN A O 1
ATOM 863 N N . GLU A 1 105 ? -4.656 -9.353 -2.459 1.00 95.75 105 GLU A N 1
ATOM 864 C CA . GLU A 1 105 ? -3.191 -9.373 -2.468 1.00 95.75 105 GLU A CA 1
ATOM 865 C C . GLU A 1 105 ? -2.630 -7.990 -2.148 1.00 95.75 105 GLU A C 1
ATOM 867 O O . GLU A 1 105 ? -2.537 -7.100 -2.994 1.00 95.75 105 GLU A O 1
ATOM 872 N N . ILE A 1 106 ? -2.285 -7.796 -0.879 1.00 97.00 106 ILE A N 1
ATOM 873 C CA . ILE A 1 106 ? -1.811 -6.524 -0.348 1.00 97.00 106 ILE A CA 1
ATOM 874 C C . ILE A 1 106 ? -0.358 -6.308 -0.766 1.00 97.00 106 ILE A C 1
ATOM 876 O O . ILE A 1 106 ? 0.505 -7.095 -0.391 1.00 97.00 106 ILE A O 1
ATOM 880 N N . VAL A 1 107 ? -0.092 -5.199 -1.458 1.00 96.06 107 VAL A N 1
ATOM 881 C CA . VAL A 1 107 ? 1.259 -4.756 -1.851 1.00 96.06 107 VAL A CA 1
ATOM 882 C C . VAL A 1 107 ? 1.794 -3.637 -0.955 1.00 96.06 107 VAL A C 1
ATOM 884 O O . VAL A 1 107 ? 2.994 -3.393 -0.903 1.00 96.06 107 VAL A O 1
ATOM 887 N N . ALA A 1 108 ? 0.920 -2.964 -0.200 1.00 96.38 108 ALA A N 1
ATOM 888 C CA . ALA A 1 108 ? 1.320 -2.014 0.834 1.00 96.38 108 ALA A CA 1
ATOM 889 C C . ALA A 1 108 ? 0.350 -2.003 2.011 1.00 96.38 108 ALA A C 1
ATOM 891 O O . ALA A 1 108 ? -0.864 -2.058 1.834 1.00 96.38 108 ALA A O 1
ATOM 892 N N . ILE A 1 109 ? 0.878 -1.866 3.222 1.00 97.12 109 ILE A N 1
ATOM 893 C CA . ILE A 1 109 ? 0.103 -1.786 4.459 1.00 97.12 109 ILE A CA 1
ATOM 894 C C . ILE A 1 109 ? 0.780 -0.845 5.448 1.00 97.12 109 ILE A C 1
ATOM 896 O O . ILE A 1 109 ? 1.998 -0.877 5.617 1.00 97.12 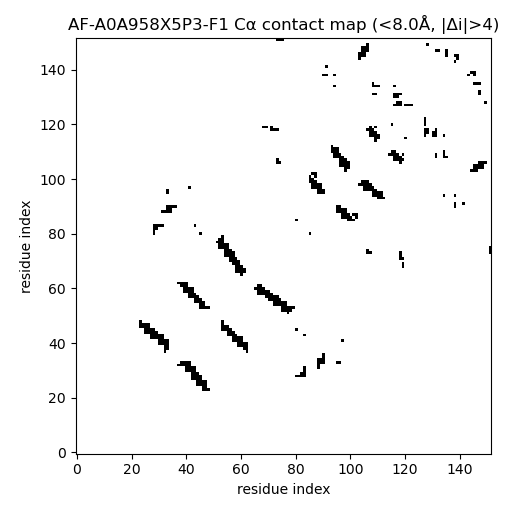109 ILE A O 1
ATOM 900 N N . TYR A 1 110 ? -0.000 0.003 6.111 1.00 96.31 110 TYR A N 1
ATOM 901 C CA . TYR A 1 110 ? 0.515 1.037 7.001 1.00 96.31 110 TYR A CA 1
ATOM 902 C C . TYR A 1 110 ? -0.398 1.244 8.206 1.00 96.31 110 TYR A C 1
ATOM 904 O O . TYR A 1 110 ? -1.610 1.385 8.063 1.00 96.31 110 TYR A O 1
ATOM 912 N N . ASP A 1 111 ? 0.187 1.284 9.401 1.00 95.62 111 ASP A N 1
ATOM 913 C CA . ASP A 1 111 ? -0.511 1.624 10.637 1.00 95.62 111 ASP A CA 1
ATOM 914 C C . ASP A 1 111 ? -0.324 3.114 10.944 1.00 95.62 111 ASP A C 1
ATOM 916 O O . ASP A 1 111 ? 0.758 3.562 11.338 1.00 95.62 111 ASP A O 1
ATOM 920 N N . LEU A 1 112 ? -1.407 3.878 10.801 1.00 94.44 112 LEU A N 1
ATOM 921 C CA . LEU A 1 112 ? -1.446 5.321 11.024 1.00 94.44 112 LEU A CA 1
ATOM 922 C C . LEU A 1 112 ? -1.111 5.720 12.467 1.00 94.44 112 LEU A C 1
ATOM 924 O O . LEU A 1 112 ? -0.635 6.832 12.675 1.00 94.44 112 LEU A O 1
ATOM 928 N N . ARG A 1 113 ? -1.339 4.848 13.460 1.00 94.12 113 ARG A N 1
ATOM 929 C CA . ARG A 1 113 ? -1.019 5.142 14.872 1.00 94.12 113 ARG A CA 1
ATOM 930 C C . ARG A 1 113 ? 0.461 4.959 15.173 1.00 94.12 113 ARG A C 1
ATOM 932 O O . ARG A 1 113 ? 1.042 5.741 15.915 1.00 94.12 113 ARG A O 1
ATOM 939 N N . ASN A 1 114 ? 1.048 3.894 14.633 1.00 92.50 114 ASN A N 1
ATOM 940 C CA . ASN A 1 114 ? 2.433 3.517 14.916 1.00 92.50 114 ASN A CA 1
ATOM 941 C C . ASN A 1 114 ? 3.431 4.109 13.914 1.00 92.50 114 ASN A C 1
ATOM 943 O O . ASN A 1 114 ? 4.635 3.992 14.130 1.00 92.50 114 ASN A O 1
ATOM 947 N N . HIS A 1 115 ? 2.936 4.726 12.836 1.00 93.31 115 HIS A N 1
ATOM 948 C CA . HIS A 1 115 ? 3.721 5.287 11.736 1.00 93.31 115 HIS A CA 1
ATOM 949 C C . HIS A 1 115 ? 4.707 4.282 11.127 1.00 93.31 115 HIS A C 1
ATOM 951 O O . HIS A 1 115 ? 5.859 4.607 10.835 1.00 93.31 115 HIS A O 1
ATOM 957 N N . LYS A 1 116 ? 4.248 3.037 10.979 1.00 93.44 116 LYS A N 1
ATOM 958 C CA . LYS A 1 116 ? 5.037 1.908 10.482 1.00 93.44 116 LYS A CA 1
ATOM 959 C C . LYS A 1 116 ? 4.232 1.096 9.489 1.00 93.44 116 LYS A C 1
ATOM 961 O O . LYS A 1 116 ? 3.008 1.010 9.601 1.00 93.44 116 LYS A O 1
ATOM 966 N N . GLY A 1 117 ? 4.919 0.457 8.560 1.00 93.88 117 GLY A N 1
ATOM 967 C CA . GLY A 1 117 ? 4.285 -0.362 7.545 1.00 93.88 117 GLY A CA 1
ATOM 968 C C . GLY A 1 117 ? 5.266 -0.916 6.528 1.00 93.88 117 GLY A C 1
ATOM 969 O O . GLY A 1 117 ? 6.424 -0.515 6.467 1.00 93.88 117 GLY A O 1
ATOM 970 N N . TYR A 1 118 ? 4.769 -1.819 5.697 1.00 94.19 118 TYR A N 1
ATOM 971 C CA . TYR A 1 118 ? 5.507 -2.390 4.579 1.00 94.19 118 TYR A CA 1
ATOM 972 C C . TYR A 1 118 ? 4.918 -1.844 3.271 1.00 94.19 118 TYR A C 1
ATOM 974 O O . TYR A 1 118 ? 3.694 -1.728 3.189 1.00 94.19 118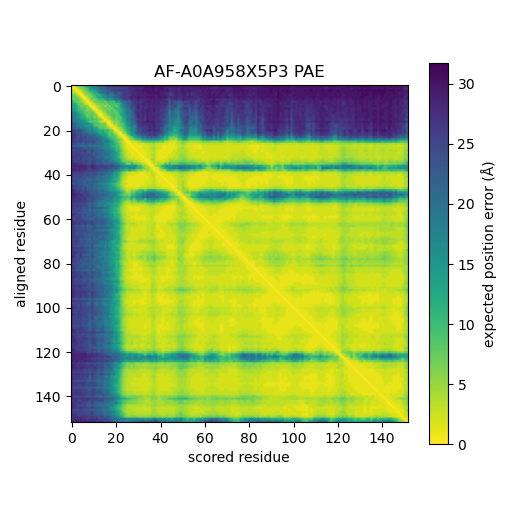 TYR A O 1
ATOM 982 N N . PRO A 1 119 ? 5.722 -1.486 2.257 1.00 92.31 119 PRO A N 1
ATOM 983 C CA . PRO A 1 119 ? 7.194 -1.510 2.195 1.00 92.31 119 PRO A CA 1
ATOM 984 C C . PRO A 1 119 ? 7.866 -0.232 2.741 1.00 92.31 119 PRO A C 1
ATOM 986 O O . PRO A 1 119 ? 9.055 -0.004 2.562 1.00 92.31 119 PRO A O 1
ATOM 989 N N . PHE A 1 120 ? 7.103 0.633 3.406 1.00 89.69 120 PHE A N 1
ATOM 990 C CA . PHE A 1 120 ? 7.462 2.015 3.736 1.00 89.69 120 PHE A CA 1
ATOM 991 C C . PHE A 1 120 ? 8.683 2.227 4.651 1.00 89.69 120 PHE A C 1
ATOM 993 O O . PHE A 1 120 ? 9.151 3.362 4.796 1.00 89.69 120 PHE A O 1
ATOM 1000 N N . ASP A 1 121 ? 9.185 1.197 5.324 1.00 85.00 121 ASP A N 1
ATOM 1001 C CA . ASP A 1 121 ? 10.270 1.315 6.297 1.00 85.00 121 ASP A CA 1
ATOM 1002 C C . ASP A 1 121 ? 11.559 0.657 5.766 1.00 85.00 121 ASP A C 1
ATOM 1004 O O . ASP A 1 121 ? 11.650 -0.553 5.639 1.00 85.00 121 ASP A O 1
ATOM 1008 N N . GLY A 1 122 ? 12.592 1.454 5.465 1.00 66.44 122 GLY A N 1
ATOM 1009 C CA . GLY A 1 122 ? 13.799 0.989 4.755 1.00 66.44 122 GLY A CA 1
ATOM 1010 C C . GLY A 1 122 ? 14.996 0.573 5.621 1.00 66.44 122 GLY A C 1
ATOM 1011 O O . GLY A 1 122 ? 16.130 0.777 5.202 1.00 66.44 122 GLY A O 1
ATOM 1012 N N . ARG A 1 123 ? 14.798 0.105 6.865 1.00 65.44 123 ARG A N 1
ATOM 1013 C CA . ARG A 1 123 ? 15.929 -0.165 7.792 1.00 65.44 123 ARG A CA 1
ATOM 1014 C C . ARG A 1 123 ? 16.208 -1.642 8.085 1.00 65.44 123 ARG A C 1
ATOM 1016 O O . ARG A 1 123 ? 17.293 -1.930 8.582 1.00 65.44 123 ARG A O 1
ATOM 1023 N N . ASN A 1 124 ? 15.268 -2.552 7.812 1.00 78.00 124 ASN A N 1
ATOM 1024 C CA . ASN A 1 124 ? 15.448 -4.003 7.962 1.00 78.00 124 ASN A CA 1
ATOM 1025 C C . ASN A 1 124 ? 14.276 -4.754 7.303 1.00 78.00 124 ASN A C 1
ATOM 1027 O O . ASN A 1 124 ? 13.202 -4.844 7.898 1.00 78.00 124 ASN A O 1
ATOM 1031 N N . ASP A 1 125 ? 14.487 -5.307 6.109 1.00 78.44 125 ASP A N 1
ATOM 1032 C CA . ASP A 1 125 ? 13.415 -5.911 5.305 1.00 78.44 125 ASP A CA 1
ATOM 1033 C C . ASP A 1 125 ? 12.690 -7.053 6.022 1.00 78.44 125 ASP A C 1
ATOM 1035 O O . ASP A 1 125 ? 11.468 -7.148 5.940 1.00 78.44 125 ASP A O 1
ATOM 1039 N N . GLU A 1 126 ? 13.400 -7.884 6.791 1.00 87.25 126 GLU A N 1
ATOM 1040 C CA . GLU A 1 126 ? 12.783 -8.991 7.528 1.00 87.25 126 GLU A CA 1
ATOM 1041 C C . GLU A 1 126 ? 11.894 -8.480 8.667 1.00 87.25 126 GLU A C 1
ATOM 1043 O O . GLU A 1 126 ? 10.749 -8.907 8.813 1.00 87.25 126 GLU A O 1
ATOM 1048 N N . GLN A 1 127 ? 12.380 -7.529 9.469 1.00 87.38 127 GLN A N 1
ATOM 1049 C CA . GLN A 1 127 ? 11.586 -6.956 10.560 1.00 87.38 127 GLN A CA 1
ATOM 1050 C C . GLN A 1 127 ? 10.377 -6.178 10.039 1.00 87.38 127 GLN A C 1
ATOM 1052 O O . GLN A 1 127 ? 9.297 -6.252 10.628 1.00 87.38 127 GLN A O 1
ATOM 1057 N N . VAL A 1 128 ? 10.546 -5.441 8.942 1.00 86.69 128 VAL A N 1
ATOM 1058 C CA . VAL A 1 128 ? 9.480 -4.633 8.339 1.00 86.69 128 VAL A CA 1
ATOM 1059 C C . VAL A 1 128 ? 8.445 -5.534 7.681 1.00 86.69 128 VAL A C 1
ATOM 1061 O O . VAL A 1 128 ? 7.250 -5.313 7.868 1.00 86.69 128 VAL A O 1
ATOM 1064 N N . ARG A 1 129 ? 8.877 -6.610 7.017 1.00 90.94 129 ARG A N 1
ATOM 1065 C CA . ARG A 1 129 ? 7.984 -7.651 6.504 1.00 90.94 129 ARG A CA 1
ATOM 1066 C C . ARG A 1 129 ? 7.223 -8.349 7.628 1.00 90.94 129 ARG A C 1
ATOM 1068 O O . ARG A 1 129 ? 6.005 -8.435 7.554 1.00 90.94 129 ARG A O 1
ATOM 1075 N N . ASN A 1 130 ? 7.898 -8.760 8.702 1.00 93.00 130 ASN A N 1
ATOM 1076 C CA . ASN A 1 130 ? 7.247 -9.370 9.868 1.00 93.00 130 ASN A CA 1
ATOM 1077 C C . ASN A 1 130 ? 6.219 -8.423 10.510 1.00 93.00 130 ASN A C 1
ATOM 1079 O O . ASN A 1 130 ? 5.151 -8.854 10.956 1.00 93.00 130 ASN A O 1
ATOM 1083 N N . PHE A 1 131 ? 6.515 -7.120 10.544 1.00 93.62 131 PHE A N 1
ATOM 1084 C CA . PHE A 1 131 ? 5.555 -6.116 10.988 1.00 93.62 131 PHE A CA 1
ATOM 1085 C C . PHE A 1 131 ? 4.371 -6.007 10.017 1.00 93.62 131 PHE A C 1
ATOM 1087 O O . PHE A 1 131 ? 3.227 -6.047 10.469 1.00 93.62 131 PHE A O 1
ATOM 1094 N N . GLY A 1 132 ? 4.620 -5.959 8.706 1.00 94.81 132 GLY A N 1
ATOM 1095 C CA . GLY A 1 132 ? 3.593 -6.024 7.663 1.00 94.81 132 GLY A CA 1
ATOM 1096 C C . GLY A 1 132 ? 2.679 -7.241 7.819 1.00 94.81 132 GLY A C 1
ATOM 1097 O O . GLY A 1 132 ? 1.463 -7.083 7.900 1.00 94.81 132 GLY A O 1
ATOM 1098 N N . ASP A 1 133 ? 3.246 -8.435 8.002 1.00 96.06 133 ASP A N 1
ATOM 1099 C CA . ASP A 1 133 ? 2.509 -9.679 8.257 1.00 96.06 133 ASP A CA 1
ATOM 1100 C C . ASP A 1 133 ? 1.641 -9.585 9.519 1.00 96.06 133 ASP A C 1
ATOM 1102 O O . ASP A 1 133 ? 0.511 -10.078 9.551 1.00 96.06 133 ASP A O 1
ATOM 1106 N N . SER A 1 134 ? 2.134 -8.922 10.570 1.00 96.31 134 SER A N 1
ATOM 1107 C CA . SER A 1 134 ? 1.344 -8.684 11.782 1.00 96.31 134 SER A CA 1
ATOM 1108 C C . SER A 1 134 ? 0.143 -7.763 11.527 1.00 96.31 134 SER A C 1
ATOM 1110 O O . SER A 1 134 ? -0.932 -7.984 12.092 1.00 96.31 134 SER A O 1
ATOM 1112 N N . LEU A 1 135 ? 0.286 -6.767 10.645 1.00 97.00 135 LEU A N 1
ATOM 1113 C CA . LEU A 1 135 ? -0.811 -5.888 10.240 1.00 97.00 135 LEU A CA 1
ATOM 1114 C C . LEU A 1 135 ? -1.821 -6.622 9.351 1.00 97.00 135 LEU A C 1
ATOM 1116 O O . LEU A 1 135 ? -3.023 -6.469 9.568 1.00 97.00 135 LEU A O 1
ATOM 1120 N N . VAL A 1 136 ? -1.361 -7.467 8.422 1.00 97.19 136 VAL A N 1
ATOM 1121 C CA . VAL A 1 136 ? -2.242 -8.314 7.597 1.00 97.19 136 VAL A CA 1
ATOM 1122 C C . VAL A 1 136 ? -3.082 -9.222 8.491 1.00 97.19 136 VAL A C 1
ATOM 1124 O O . VAL A 1 136 ? -4.303 -9.234 8.365 1.00 97.19 136 VAL A O 1
ATOM 1127 N N . LYS A 1 137 ? -2.472 -9.893 9.478 1.00 96.88 137 LYS A N 1
ATOM 1128 C CA . LYS A 1 137 ? -3.204 -10.722 10.456 1.00 96.88 137 LYS A CA 1
ATOM 1129 C C . LYS A 1 137 ? -4.278 -9.944 11.216 1.00 96.88 137 LYS A C 1
ATOM 1131 O O . LYS A 1 137 ? -5.350 -10.478 11.483 1.00 96.88 137 LYS A O 1
ATOM 1136 N N . ARG A 1 138 ? -4.021 -8.678 11.561 1.00 96.06 138 ARG A N 1
ATOM 1137 C CA . ARG A 1 138 ? -5.038 -7.809 12.181 1.00 96.06 138 ARG A CA 1
ATOM 1138 C C . ARG A 1 138 ? -6.174 -7.509 11.199 1.00 96.06 138 ARG A C 1
ATOM 1140 O O . ARG A 1 138 ? -7.335 -7.667 11.571 1.00 96.06 138 ARG A O 1
ATOM 1147 N N . ALA A 1 139 ? -5.857 -7.137 9.958 1.00 93.69 139 ALA A N 1
ATOM 1148 C CA . ALA A 1 139 ? -6.842 -6.848 8.911 1.00 93.69 139 ALA A CA 1
ATOM 1149 C C . ALA A 1 139 ? -7.687 -8.079 8.519 1.00 93.69 139 ALA A C 1
ATOM 1151 O O . ALA A 1 139 ? -8.872 -7.940 8.204 1.00 93.69 139 ALA A O 1
ATOM 1152 N N . GLN A 1 140 ? -7.130 -9.289 8.642 1.00 95.50 140 GLN A N 1
ATOM 1153 C CA . GLN A 1 140 ? -7.834 -10.556 8.408 1.00 95.50 140 GLN A CA 1
ATOM 1154 C C . GLN A 1 140 ? -9.035 -10.792 9.338 1.00 95.50 140 GLN A C 1
ATOM 1156 O O . GLN A 1 140 ? -9.879 -11.642 9.056 1.00 95.50 140 GLN A O 1
ATOM 1161 N N . THR A 1 141 ? -9.163 -10.010 10.414 1.00 91.81 141 THR A N 1
ATOM 1162 C CA . THR A 1 141 ? -10.364 -10.001 11.264 1.00 91.81 141 THR A CA 1
ATOM 1163 C C . THR A 1 141 ? -11.621 -9.604 10.479 1.00 91.81 141 THR A C 1
ATOM 1165 O O . THR A 1 141 ? -12.705 -10.093 10.792 1.00 91.81 141 THR A O 1
ATOM 1168 N N . LEU A 1 142 ? -11.491 -8.750 9.453 1.00 87.38 142 LEU A N 1
ATOM 1169 C CA . LEU A 1 142 ? -12.596 -8.369 8.565 1.00 87.38 142 LEU A CA 1
ATOM 1170 C C . LEU A 1 142 ? -12.688 -9.242 7.314 1.00 87.38 142 LEU A C 1
ATOM 1172 O O . LEU A 1 142 ? -13.787 -9.593 6.894 1.00 87.38 142 LEU A O 1
ATOM 1176 N N . ASN A 1 143 ? -11.546 -9.569 6.710 1.00 90.50 143 ASN A N 1
ATOM 1177 C CA . ASN A 1 143 ? -11.482 -10.379 5.500 1.00 90.50 143 ASN A CA 1
ATOM 1178 C C . ASN A 1 143 ? -10.342 -11.396 5.606 1.00 90.50 143 ASN A C 1
ATOM 1180 O O . ASN A 1 143 ? -9.173 -11.052 5.445 1.00 90.50 143 ASN A O 1
ATOM 1184 N N . LYS A 1 144 ? -10.700 -12.656 5.855 1.00 94.06 144 LYS A N 1
ATOM 1185 C CA . LYS A 1 144 ? -9.744 -13.746 6.089 1.00 94.06 144 LYS A CA 1
ATOM 1186 C C . LYS A 1 144 ? -8.878 -14.081 4.874 1.00 94.06 144 LYS A C 1
ATOM 1188 O O . LYS A 1 144 ? -7.828 -14.687 5.059 1.00 94.06 144 LYS A O 1
ATOM 1193 N N . ASP A 1 145 ? -9.291 -13.665 3.681 1.00 95.56 145 ASP A N 1
ATOM 1194 C CA . ASP A 1 145 ? -8.607 -13.995 2.429 1.00 95.56 145 ASP A CA 1
ATOM 1195 C C . ASP A 1 145 ? -7.474 -13.014 2.094 1.00 95.56 145 ASP A C 1
ATOM 1197 O O . ASP A 1 145 ? -6.738 -13.240 1.133 1.00 95.56 145 ASP A O 1
ATOM 1201 N N . LEU A 1 146 ? -7.323 -11.931 2.872 1.00 96.19 146 LEU A N 1
ATO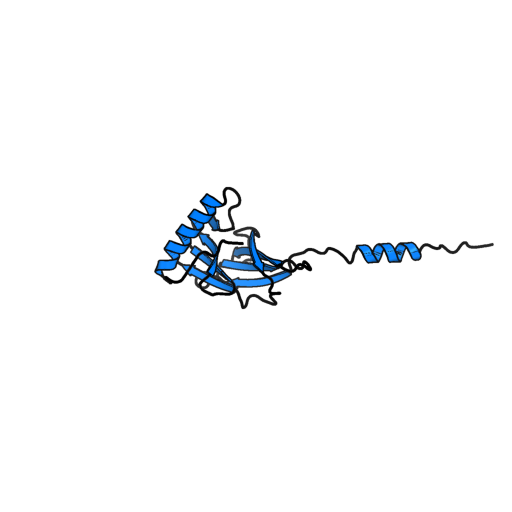M 1202 C CA . LEU A 1 146 ? -6.235 -10.967 2.706 1.00 96.19 146 LEU A CA 1
ATOM 1203 C C . LEU A 1 146 ? -4.880 -11.638 2.927 1.00 96.19 146 LEU A C 1
ATOM 1205 O O . LEU A 1 146 ? -4.657 -12.271 3.960 1.00 96.19 146 LEU A O 1
ATOM 1209 N N . VAL A 1 147 ? -3.950 -11.433 2.003 1.00 96.38 147 VAL A N 1
ATOM 1210 C CA . VAL A 1 147 ? -2.577 -11.931 2.082 1.00 96.38 147 VAL A CA 1
ATOM 1211 C C . VAL A 1 147 ? -1.594 -10.814 1.756 1.00 96.38 147 VAL A C 1
ATOM 1213 O O . VAL A 1 147 ? -1.868 -9.948 0.930 1.00 96.38 147 VAL A O 1
ATOM 1216 N N . GLY A 1 148 ? -0.447 -10.823 2.431 1.00 94.50 148 GLY A N 1
ATOM 1217 C CA . GLY A 1 148 ? 0.669 -9.949 2.094 1.00 94.50 148 GLY A CA 1
ATOM 1218 C C . GLY A 1 148 ? 1.416 -10.500 0.888 1.00 94.50 148 GLY A C 1
ATOM 1219 O O . GLY A 1 148 ? 2.010 -11.578 0.976 1.00 94.50 148 GLY A O 1
ATOM 1220 N N . TYR A 1 149 ? 1.385 -9.783 -0.227 1.00 92.81 149 TYR A N 1
ATOM 1221 C CA . TYR A 1 149 ? 2.165 -10.104 -1.410 1.00 92.81 149 TYR A CA 1
ATOM 1222 C C . TYR A 1 149 ? 3.422 -9.243 -1.361 1.00 92.81 149 TYR A C 1
ATOM 1224 O O . TYR A 1 149 ? 3.367 -8.078 -1.710 1.00 92.81 149 TYR A O 1
ATOM 1232 N N . TRP A 1 150 ? 4.517 -9.803 -0.835 1.00 87.19 150 TRP A N 1
ATOM 1233 C CA . TRP A 1 150 ? 5.795 -9.098 -0.611 1.00 87.19 150 TRP A CA 1
ATOM 1234 C C . TRP A 1 150 ? 6.923 -9.575 -1.535 1.00 87.19 150 TRP A C 1
ATOM 1236 O O . TRP A 1 150 ? 8.066 -9.150 -1.391 1.00 87.19 150 TRP A O 1
ATOM 1246 N N . GLN A 1 151 ? 6.646 -10.563 -2.390 1.00 67.00 151 GLN A N 1
ATOM 1247 C CA . GLN A 1 151 ? 7.630 -11.122 -3.314 1.00 67.00 151 GLN A CA 1
ATOM 1248 C C . GLN A 1 151 ? 7.657 -10.241 -4.559 1.00 67.00 151 GLN A C 1
ATOM 1250 O O . GLN A 1 151 ? 6.812 -10.387 -5.443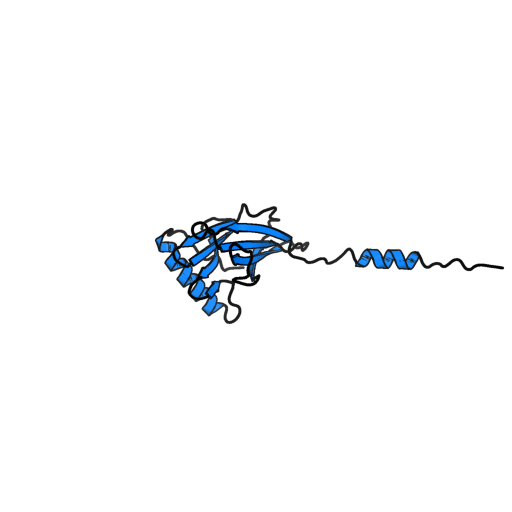 1.00 67.00 151 GLN A O 1
ATOM 1255 N N . HIS A 1 152 ? 8.590 -9.298 -4.586 1.00 59.94 152 HIS A N 1
ATOM 1256 C CA . HIS A 1 152 ? 8.783 -8.365 -5.689 1.00 59.94 152 HIS A CA 1
ATOM 1257 C C . HIS A 1 152 ? 10.263 -8.183 -5.978 1.00 59.94 152 HIS A C 1
ATOM 1259 O O . HIS A 1 152 ? 11.056 -8.241 -5.010 1.00 59.94 152 HIS A O 1
#

Sequence (152 aa):
MKYQKAKWYKYLIILVGIAACVNGEDRYLGKIAAPNSRSINFKVYQSDEFEQFTALTCEIVDKNDSLIKFRTYLCGTDLYERDTKNFYPGEFDSIIYLAYFHPNEIVAIYDLRNHKGYPFDGRNDEQVRNFGDSLVKRAQTLNKDLVGYWQH

Nearest PDB structures (foldseek):
  8cq0-assembly1_B  TM=5.021E-01  e=4.817E-01  Photorhabdus luminescens
  4o9y-assembly2_J  TM=5.141E-01  e=8.478E-01  Photorhabdus luminescens
  1ods-assembly1_A  TM=4.471E-01  e=2.095E+00  Bacillus subtilis
  7xmj-assembly1_A  TM=4.035E-01  e=2.217E+00  Lactococcus lactis subsp. lactis KF147
  3fyu-assembly2_H  TM=4.378E-01  e=8.610E+00  Bacillus pumilus

Solvent-accessible surface area (backbone atoms only — not comparable to full-atom values): 8691 Å² total; per-residue (Å²): 141,81,85,81,80,72,82,57,67,72,59,54,57,61,57,57,62,58,73,76,57,80,82,79,50,60,42,76,36,44,76,45,60,30,74,79,49,83,47,36,29,41,39,36,30,32,44,65,58,98,54,81,54,28,46,32,30,36,25,36,23,38,73,84,67,47,81,74,39,72,75,31,70,51,39,68,37,74,70,88,71,85,47,57,83,55,51,36,59,35,65,49,96,54,34,40,35,33,12,51,83,42,79,41,34,28,41,33,37,37,30,71,82,76,76,47,30,22,63,71,48,91,85,45,69,67,65,28,46,55,49,29,51,53,50,42,61,58,48,28,76,81,40,73,74,49,42,77,52,78,90,104